Protein AF-A0A6P0II69-F1 (afdb_monomer_lite)

Sequence (84 aa):
MNSCILMAQIIQDPELRYTSENQTPLTQMLVQFSGLKAEESPSTLKVVGWGEYLANEIKTNYSTGDRVVIEGSLRMNVIERPEG

Foldseek 3Di:
DFKDKDWWFWAFAWDWDADPPPRWIKIKTKTWDDDPDPPDDIDIDIDIDTGDVRSVCSNPPDTGGDIDMDMDGDDDDDDDDPVD

Radius of gyration: 14.41 Å; chains: 1; bounding box: 35×30×39 Å

pLDDT: mean 93.83, std 5.66, range [63.72, 98.25]

Structure (mmCIF, N/CA/C/O backbone):
data_AF-A0A6P0II69-F1
#
_entry.id   AF-A0A6P0II69-F1
#
loop_
_atom_site.group_PDB
_atom_site.id
_atom_site.type_symbol
_atom_site.label_atom_id
_atom_site.label_alt_id
_atom_site.label_comp_id
_atom_site.label_asym_id
_atom_site.label_entity_id
_atom_site.label_seq_id
_atom_site.pdbx_PDB_ins_code
_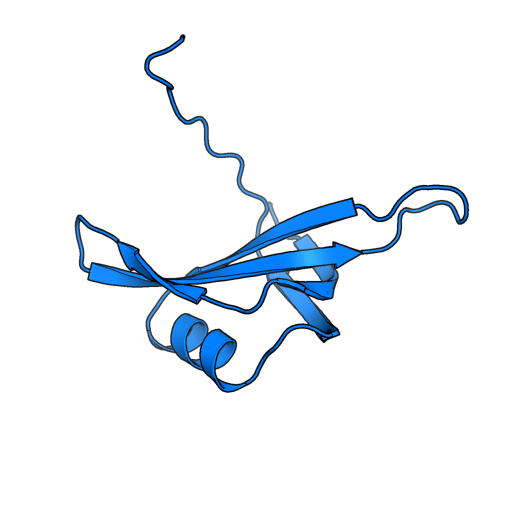atom_site.Cartn_x
_atom_site.Cartn_y
_atom_site.Cartn_z
_atom_site.occupancy
_atom_site.B_iso_or_equiv
_atom_site.auth_seq_id
_atom_site.auth_comp_id
_atom_site.auth_asym_id
_atom_site.auth_atom_id
_atom_site.pdbx_PDB_model_num
ATOM 1 N N . MET A 1 1 ? 3.616 19.720 0.083 1.00 73.75 1 MET A N 1
ATOM 2 C CA . MET A 1 1 ? 2.670 18.906 -0.710 1.00 73.75 1 MET A CA 1
ATOM 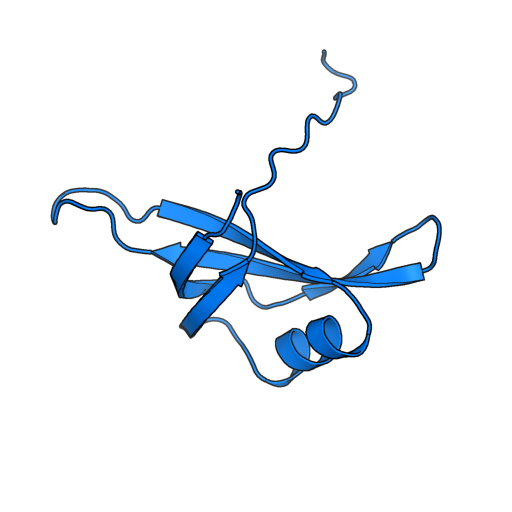3 C C . MET A 1 1 ? 3.289 17.522 -0.846 1.00 73.75 1 MET A C 1
ATOM 5 O O . MET A 1 1 ? 4.412 17.452 -1.320 1.00 73.75 1 MET A O 1
ATOM 9 N N . ASN A 1 2 ? 2.653 16.468 -0.328 1.00 89.56 2 ASN A N 1
ATOM 10 C CA . ASN A 1 2 ? 3.174 15.095 -0.380 1.00 89.56 2 ASN A CA 1
ATOM 11 C C . ASN A 1 2 ? 2.161 14.236 -1.139 1.00 89.56 2 ASN A C 1
ATOM 13 O O . ASN A 1 2 ? 1.166 13.804 -0.562 1.00 89.56 2 ASN A O 1
ATOM 17 N N . SER A 1 3 ? 2.397 14.085 -2.438 1.00 92.94 3 SER A N 1
ATOM 18 C CA . SER A 1 3 ? 1.606 13.261 -3.346 1.00 92.94 3 SER A CA 1
ATOM 19 C C . SER A 1 3 ? 2.566 12.356 -4.112 1.00 92.94 3 SER A C 1
ATOM 21 O O . SER A 1 3 ? 3.653 12.787 -4.503 1.00 92.94 3 SER A O 1
ATOM 23 N N . CYS A 1 4 ? 2.185 11.096 -4.268 1.00 93.81 4 CYS A 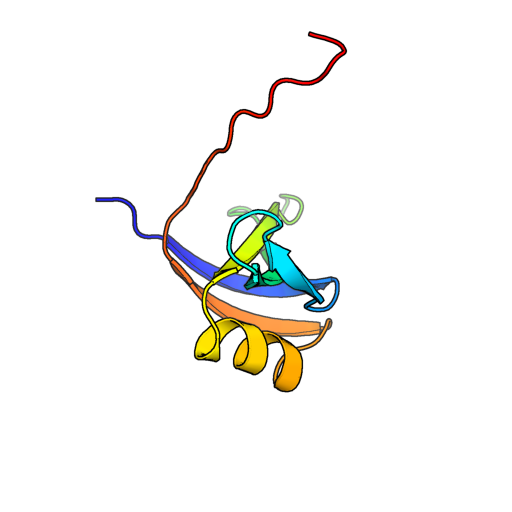N 1
ATOM 24 C CA . CYS A 1 4 ? 2.933 10.076 -4.980 1.00 93.81 4 CYS A CA 1
ATOM 25 C C . CYS A 1 4 ? 1.955 9.275 -5.837 1.00 93.81 4 CYS A C 1
ATOM 27 O O . CYS A 1 4 ? 0.93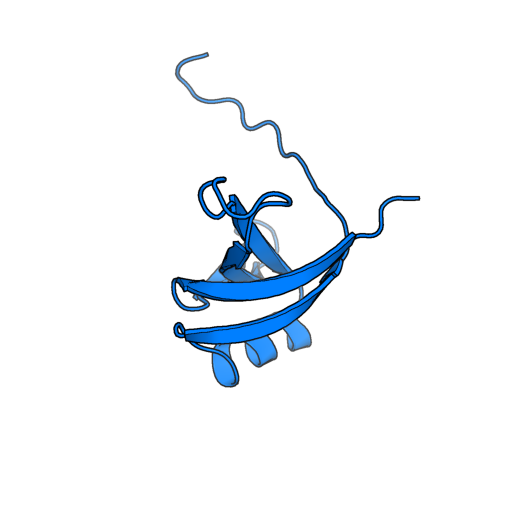6 8.807 -5.331 1.00 93.81 4 CYS A O 1
ATOM 29 N N . ILE A 1 5 ? 2.279 9.130 -7.122 1.00 95.31 5 ILE A N 1
ATOM 30 C CA . ILE A 1 5 ? 1.543 8.294 -8.069 1.00 95.31 5 ILE A CA 1
ATOM 31 C C . ILE A 1 5 ? 2.525 7.267 -8.624 1.00 95.31 5 ILE A C 1
ATOM 33 O O . ILE A 1 5 ? 3.609 7.639 -9.077 1.00 95.31 5 ILE A O 1
ATOM 37 N N . LEU A 1 6 ? 2.164 5.986 -8.581 1.00 94.25 6 LEU A N 1
ATOM 38 C CA . LEU A 1 6 ? 3.043 4.889 -8.972 1.00 94.25 6 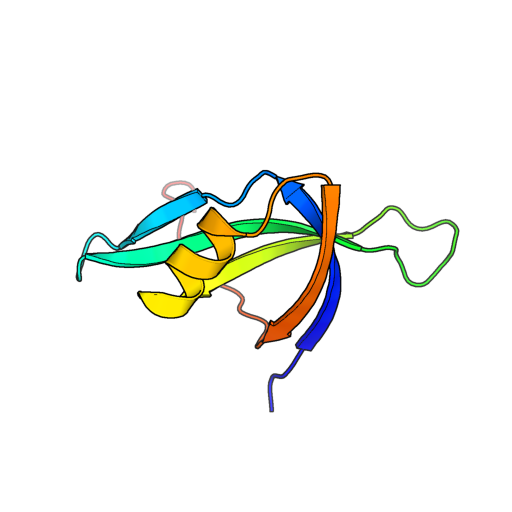LEU A CA 1
ATOM 39 C C . LEU A 1 6 ? 2.284 3.815 -9.747 1.00 94.25 6 LEU A C 1
ATOM 41 O O . LEU A 1 6 ? 1.217 3.381 -9.328 1.00 94.25 6 LEU A O 1
ATOM 45 N N . MET A 1 7 ? 2.878 3.330 -10.837 1.00 96.12 7 MET A N 1
ATOM 46 C CA . MET A 1 7 ? 2.472 2.074 -11.464 1.00 96.12 7 MET A CA 1
ATOM 47 C C . MET A 1 7 ? 3.352 0.943 -10.932 1.00 96.12 7 MET A C 1
ATOM 49 O O . MET A 1 7 ? 4.574 1.007 -11.056 1.00 96.12 7 MET A O 1
ATOM 53 N N . ALA A 1 8 ? 2.737 -0.086 -10.360 1.00 97.44 8 ALA A N 1
ATOM 54 C CA . ALA A 1 8 ? 3.444 -1.179 -9.703 1.00 97.44 8 ALA A CA 1
ATOM 55 C C . ALA A 1 8 ? 2.713 -2.513 -9.890 1.00 97.44 8 ALA A C 1
ATOM 57 O O . ALA A 1 8 ? 1.544 -2.548 -10.268 1.00 97.44 8 ALA A O 1
ATOM 58 N N . GLN A 1 9 ? 3.410 -3.612 -9.626 1.00 98.12 9 GLN A N 1
ATOM 59 C CA . GLN A 1 9 ? 2.836 -4.953 -9.576 1.00 98.12 9 GLN A CA 1
ATOM 60 C C . GLN A 1 9 ? 2.727 -5.411 -8.123 1.00 98.12 9 GLN A C 1
ATOM 62 O O . GLN A 1 9 ? 3.677 -5.247 -7.357 1.00 98.12 9 GLN A O 1
ATOM 67 N N . ILE A 1 10 ? 1.598 -6.004 -7.745 1.00 98.25 10 ILE A N 1
ATOM 68 C CA . ILE A 1 10 ? 1.408 -6.600 -6.420 1.00 98.25 10 ILE A CA 1
ATOM 69 C C . ILE A 1 10 ? 2.236 -7.886 -6.332 1.00 98.25 10 ILE A C 1
ATOM 71 O O . ILE A 1 10 ? 2.103 -8.773 -7.175 1.00 98.25 10 ILE A O 1
ATOM 75 N N . ILE A 1 11 ? 3.099 -7.979 -5.319 1.00 98.06 11 ILE A N 1
ATOM 76 C CA . ILE A 1 11 ? 3.981 -9.136 -5.081 1.00 98.06 11 ILE A CA 1
ATOM 77 C C . ILE A 1 11 ? 3.657 -9.898 -3.796 1.00 98.06 11 ILE A C 1
ATOM 79 O O . ILE A 1 11 ? 4.168 -10.996 -3.594 1.00 98.06 11 ILE A O 1
ATOM 83 N N . GLN A 1 12 ? 2.818 -9.323 -2.936 1.00 98.06 12 GLN A N 1
ATOM 84 C CA . GLN A 1 12 ? 2.230 -9.999 -1.788 1.00 98.06 12 GLN A CA 1
ATOM 85 C C . GLN A 1 12 ? 0.747 -9.658 -1.733 1.00 98.06 12 GLN A C 1
ATOM 87 O O . GLN A 1 12 ? 0.391 -8.480 -1.833 1.00 98.06 12 GLN A O 1
ATOM 92 N N . ASP A 1 13 ? -0.083 -10.686 -1.551 1.00 97.44 13 ASP A N 1
ATOM 93 C CA . ASP A 1 13 ? -1.534 -10.546 -1.539 1.00 97.44 13 ASP A CA 1
ATOM 94 C C . ASP A 1 13 ? -1.996 -9.490 -0.531 1.00 97.44 13 ASP A C 1
ATOM 96 O O . ASP A 1 13 ? -1.431 -9.385 0.564 1.00 97.44 13 ASP A O 1
ATOM 100 N N . PRO A 1 14 ? -3.057 -8.733 -0.856 1.00 97.88 14 PRO A N 1
ATOM 101 C CA . PRO A 1 14 ? -3.624 -7.803 0.096 1.00 97.88 14 PRO A CA 1
ATOM 102 C C . PRO A 1 14 ? -4.178 -8.514 1.336 1.00 97.88 14 PRO A C 1
ATOM 104 O O . PRO A 1 14 ? -4.939 -9.484 1.246 1.00 97.88 14 PRO A O 1
ATOM 107 N N . GLU A 1 15 ? -3.836 -7.996 2.511 1.00 98.00 15 GLU A N 1
ATOM 108 C CA . GLU A 1 15 ? -4.264 -8.507 3.813 1.00 98.00 15 GLU A CA 1
ATOM 109 C C . GLU A 1 15 ? -5.102 -7.462 4.547 1.00 98.00 15 GLU A C 1
ATOM 111 O O . GLU A 1 15 ? -4.594 -6.397 4.908 1.00 98.00 15 GLU A O 1
ATOM 116 N N . LEU A 1 16 ? -6.372 -7.788 4.803 1.00 97.44 16 LEU A N 1
ATOM 117 C CA . LEU A 1 16 ? -7.264 -6.972 5.624 1.00 97.44 16 LEU A CA 1
ATOM 118 C C . LEU A 1 16 ? -6.919 -7.157 7.107 1.00 97.44 16 LEU A C 1
ATOM 120 O O . LEU A 1 16 ? -6.839 -8.278 7.610 1.00 97.44 16 LEU A O 1
ATOM 124 N N . ARG A 1 17 ? -6.716 -6.048 7.811 1.00 96.19 17 ARG A N 1
ATOM 125 C CA . ARG A 1 17 ? -6.374 -5.979 9.233 1.00 96.19 17 ARG A CA 1
ATOM 126 C C . ARG A 1 17 ? -7.188 -4.882 9.907 1.00 96.19 17 ARG A C 1
ATOM 128 O O . ARG A 1 17 ? -7.721 -3.998 9.246 1.00 96.19 17 ARG A O 1
ATOM 135 N N . TYR A 1 18 ? -7.226 -4.916 11.232 1.00 95.62 18 TYR A N 1
ATOM 136 C CA . TYR A 1 18 ? -7.912 -3.921 12.052 1.00 95.62 18 TYR A CA 1
ATOM 137 C C . TYR A 1 18 ? -6.936 -3.327 13.065 1.00 95.62 18 TYR A C 1
ATOM 139 O O . TYR A 1 18 ? -6.113 -4.049 13.635 1.00 95.62 18 TYR A O 1
ATOM 147 N N . THR A 1 19 ? -6.995 -2.011 13.274 1.00 93.38 19 THR A N 1
ATOM 148 C CA . THR A 1 19 ? -6.201 -1.358 14.322 1.00 93.38 19 THR A CA 1
ATOM 149 C C . THR A 1 19 ? -6.715 -1.732 15.708 1.00 93.38 19 THR A C 1
ATOM 151 O O . THR A 1 19 ? -7.920 -1.840 15.929 1.00 93.38 19 THR A O 1
ATOM 154 N N . SER A 1 20 ? -5.805 -1.900 16.668 1.00 90.31 20 SER A N 1
ATOM 155 C CA . SER A 1 20 ? -6.178 -2.304 18.028 1.00 90.31 20 SER A CA 1
ATOM 156 C C . SER A 1 20 ? -6.991 -1.242 18.768 1.00 90.31 20 SER A C 1
ATOM 158 O O . SER A 1 20 ? -7.903 -1.599 19.502 1.00 90.31 20 SER A O 1
ATOM 160 N N . GLU A 1 21 ? -6.681 0.045 18.568 1.00 89.75 21 GLU A N 1
ATOM 161 C CA . GLU A 1 21 ? -7.330 1.143 19.299 1.00 89.75 21 GLU A CA 1
ATOM 162 C C . GLU A 1 21 ? -8.795 1.328 18.896 1.00 89.75 21 GLU A C 1
ATOM 164 O O . GLU A 1 21 ? -9.676 1.322 19.749 1.00 89.75 21 GLU A O 1
ATOM 169 N N . ASN A 1 22 ? -9.057 1.453 17.590 1.00 89.75 22 ASN A N 1
ATOM 170 C CA . ASN A 1 22 ? -10.356 1.905 17.082 1.00 89.75 22 ASN A CA 1
ATOM 171 C C . ASN A 1 22 ? -11.027 0.900 16.138 1.00 89.75 22 ASN A C 1
ATOM 173 O O . ASN A 1 22 ? -11.980 1.267 15.455 1.00 89.75 22 ASN A O 1
ATOM 177 N N . GLN A 1 23 ? -10.507 -0.332 16.033 1.00 92.88 23 GLN A N 1
ATOM 178 C CA . GLN A 1 23 ? -10.985 -1.345 15.079 1.00 92.88 23 GLN A CA 1
ATOM 179 C C . GLN A 1 23 ? -11.110 -0.787 13.652 1.00 92.88 23 GLN A C 1
ATOM 181 O O . GLN A 1 23 ? -12.014 -1.136 12.900 1.00 92.88 23 GLN A O 1
ATOM 186 N N . THR A 1 24 ? -10.214 0.129 13.274 1.00 94.31 24 THR A N 1
ATOM 187 C CA . THR A 1 24 ? -10.260 0.755 11.953 1.00 94.31 24 THR A CA 1
ATOM 188 C C . THR A 1 24 ? -9.681 -0.222 10.935 1.00 94.31 24 THR A C 1
ATOM 190 O O . THR A 1 24 ? -8.535 -0.650 11.118 1.00 94.31 24 THR A O 1
ATOM 193 N N . PRO A 1 25 ? -10.427 -0.583 9.878 1.00 96.88 25 PRO A N 1
ATOM 194 C CA . PRO A 1 25 ? -9.939 -1.490 8.853 1.00 96.88 25 PRO A CA 1
ATOM 195 C C . PRO A 1 25 ? -8.843 -0.830 8.019 1.00 96.88 25 PRO A C 1
ATOM 197 O O . PRO A 1 25 ? -8.897 0.358 7.674 1.00 96.88 25 PRO A O 1
ATOM 200 N N . LEU A 1 26 ? -7.852 -1.637 7.671 1.00 97.19 26 LEU A N 1
ATOM 201 C CA . LEU A 1 26 ? -6.812 -1.302 6.718 1.00 97.19 26 LEU A CA 1
ATOM 202 C C . LEU A 1 26 ? -6.432 -2.542 5.925 1.00 97.19 26 LEU A C 1
ATOM 204 O O . LEU A 1 26 ? -6.388 -3.642 6.471 1.00 97.19 26 LEU A O 1
ATOM 208 N N . THR A 1 27 ? -6.085 -2.350 4.663 1.00 98.19 27 THR A N 1
ATOM 209 C CA . THR A 1 27 ? -5.509 -3.409 3.839 1.00 98.19 27 THR A CA 1
ATOM 210 C C . THR A 1 27 ? -4.065 -3.071 3.530 1.00 98.19 27 THR A C 1
ATOM 212 O O . THR A 1 27 ? -3.770 -1.979 3.041 1.00 98.19 27 THR A O 1
ATOM 215 N N . GLN A 1 28 ? -3.160 -3.998 3.837 1.00 97.25 28 GLN A N 1
ATOM 216 C CA . GLN A 1 28 ? -1.740 -3.875 3.522 1.00 97.25 28 GLN A CA 1
ATOM 217 C C . GLN A 1 28 ? -1.373 -4.801 2.364 1.00 97.25 28 GLN A C 1
ATOM 219 O O . GLN A 1 28 ? -1.849 -5.930 2.306 1.00 97.25 28 GLN A O 1
ATOM 224 N N . MET A 1 29 ? -0.512 -4.334 1.467 1.00 97.44 29 MET A N 1
ATOM 225 C CA . MET A 1 29 ? 0.071 -5.150 0.401 1.00 97.44 29 MET A CA 1
ATOM 226 C C . MET A 1 29 ? 1.501 -4.700 0.112 1.00 97.44 29 MET A C 1
ATOM 228 O O . MET A 1 29 ? 1.889 -3.570 0.438 1.00 97.44 29 MET A O 1
ATOM 232 N N . LEU A 1 30 ? 2.282 -5.578 -0.512 1.00 98.12 30 LEU A N 1
ATOM 233 C CA . LEU A 1 30 ? 3.619 -5.252 -0.994 1.00 98.12 30 LEU A CA 1
ATOM 234 C C . LEU A 1 30 ? 3.584 -5.167 -2.516 1.00 98.12 30 LEU A C 1
ATOM 236 O O . LEU A 1 30 ? 3.102 -6.082 -3.183 1.00 98.12 30 LEU A O 1
ATOM 240 N N . VAL A 1 31 ? 4.101 -4.069 -3.059 1.00 97.94 31 VAL A N 1
ATOM 241 C CA . VAL A 1 31 ? 4.183 -3.855 -4.505 1.00 97.94 31 VAL A CA 1
ATOM 242 C C . VAL A 1 31 ? 5.627 -3.664 -4.935 1.00 97.94 31 VAL A C 1
ATOM 244 O O . VAL A 1 31 ? 6.445 -3.170 -4.156 1.00 97.94 31 VAL A O 1
ATOM 247 N N . GLN A 1 32 ? 5.929 -4.021 -6.180 1.00 97.44 32 GLN A N 1
ATOM 248 C CA . GLN A 1 32 ? 7.216 -3.767 -6.816 1.00 97.44 32 GLN A CA 1
ATOM 249 C C . GLN A 1 32 ? 7.068 -2.889 -8.057 1.00 97.44 32 GLN A C 1
ATOM 251 O O . GLN A 1 32 ? 6.077 -2.976 -8.785 1.00 97.44 32 GLN A O 1
ATOM 256 N N . PHE A 1 33 ? 8.083 -2.083 -8.332 1.00 95.31 33 PHE A N 1
ATOM 257 C CA . PHE A 1 33 ? 8.182 -1.263 -9.534 1.00 95.31 33 PHE A CA 1
ATOM 258 C C . PHE A 1 33 ? 9.628 -1.231 -10.024 1.00 95.31 33 PHE A C 1
ATOM 260 O O . PHE A 1 33 ? 10.571 -1.381 -9.243 1.00 95.31 33 PHE A O 1
ATOM 267 N N . SER A 1 34 ? 9.805 -1.067 -11.332 1.00 92.19 34 SER A N 1
ATOM 268 C CA . SER A 1 34 ? 11.132 -1.020 -11.943 1.00 92.19 34 SER A CA 1
ATOM 269 C C . SER A 1 34 ? 11.911 0.215 -11.491 1.00 92.19 34 SER A C 1
ATOM 271 O O . SER A 1 34 ? 11.332 1.290 -11.315 1.00 92.19 34 SER A O 1
ATOM 273 N N . GLY A 1 35 ? 13.229 0.058 -11.339 1.00 86.94 35 GLY A N 1
ATOM 274 C CA . GLY A 1 35 ? 14.150 1.180 -11.166 1.00 86.94 35 GLY A CA 1
ATOM 275 C C . GLY A 1 35 ? 14.160 2.109 -12.384 1.00 86.94 35 GLY A C 1
ATOM 276 O O . GLY A 1 35 ? 13.607 1.794 -13.441 1.00 86.94 35 GLY A O 1
ATOM 277 N N . LEU A 1 36 ? 14.790 3.275 -12.240 1.00 84.31 36 LEU A N 1
ATOM 278 C CA . LEU A 1 36 ? 14.847 4.267 -13.321 1.00 84.31 36 LEU A CA 1
ATOM 279 C C . LEU A 1 36 ? 15.781 3.819 -14.449 1.00 84.31 36 LEU A C 1
ATOM 281 O O . LEU A 1 36 ? 15.602 4.218 -15.600 1.00 84.31 36 LEU A O 1
ATOM 285 N N . LYS A 1 37 ? 16.780 2.996 -14.121 1.00 90.00 37 LYS A N 1
ATOM 286 C CA . LYS A 1 37 ? 17.702 2.398 -15.088 1.00 90.00 37 LYS A CA 1
ATOM 287 C C . LYS A 1 37 ? 17.340 0.938 -15.318 1.00 90.00 37 LYS A C 1
ATOM 289 O O . LYS A 1 37 ? 16.943 0.239 -14.394 1.00 90.00 37 LYS A O 1
ATOM 294 N N . ALA A 1 38 ? 17.564 0.462 -16.539 1.00 80.00 38 ALA A N 1
ATOM 295 C CA . ALA A 1 38 ? 17.282 -0.923 -16.923 1.00 80.00 38 ALA A CA 1
ATOM 296 C C . ALA A 1 38 ? 18.059 -1.965 -16.094 1.00 80.00 38 ALA A C 1
ATOM 298 O O . ALA A 1 38 ? 17.628 -3.107 -15.984 1.00 80.00 38 ALA A O 1
ATOM 299 N N . GLU A 1 39 ? 19.194 -1.566 -15.522 1.00 88.19 39 GLU A N 1
ATOM 300 C CA . GLU A 1 39 ? 20.113 -2.444 -14.788 1.00 88.19 39 GLU A CA 1
ATOM 301 C C . GLU A 1 39 ? 19.857 -2.430 -13.272 1.00 88.19 39 GLU A C 1
ATOM 303 O O . GLU A 1 39 ? 20.490 -3.169 -12.522 1.00 88.19 39 GLU A O 1
ATOM 308 N N . GLU A 1 40 ? 18.940 -1.577 -12.802 1.00 89.69 40 GLU A N 1
ATOM 309 C CA . GLU A 1 40 ? 18.588 -1.477 -11.389 1.00 89.69 40 GLU A CA 1
ATOM 310 C C . GLU A 1 40 ? 17.571 -2.554 -10.999 1.00 89.69 40 GLU A C 1
ATOM 312 O O . GLU A 1 40 ? 16.566 -2.776 -11.681 1.00 89.69 40 GLU A O 1
ATOM 317 N N . SER A 1 41 ? 17.806 -3.191 -9.851 1.00 90.12 41 SER A N 1
ATOM 318 C CA . SER A 1 41 ? 16.839 -4.108 -9.251 1.00 90.12 41 SER A CA 1
ATOM 319 C C . SER A 1 41 ? 15.501 -3.399 -8.980 1.00 90.12 41 SER A C 1
ATOM 321 O O . SER A 1 41 ? 15.498 -2.224 -8.595 1.00 90.12 41 SER A O 1
ATOM 323 N N . PRO A 1 42 ? 14.359 -4.098 -9.116 1.00 93.62 42 PRO A N 1
ATOM 324 C CA . PRO A 1 42 ? 13.060 -3.549 -8.751 1.00 93.62 42 PRO A CA 1
ATOM 325 C C . PRO A 1 42 ? 13.037 -3.072 -7.299 1.00 93.62 42 PRO A C 1
ATOM 327 O O . PRO A 1 42 ? 13.568 -3.721 -6.398 1.00 93.62 42 PRO A O 1
ATOM 330 N N . SER A 1 43 ? 12.391 -1.934 -7.079 1.00 95.00 43 SER A N 1
ATOM 331 C CA . SER A 1 43 ? 12.156 -1.387 -5.748 1.00 95.00 43 SER A CA 1
ATOM 332 C C . SER A 1 43 ? 10.805 -1.854 -5.223 1.00 95.00 43 SER A C 1
ATOM 334 O O . SER A 1 43 ? 9.854 -2.015 -5.988 1.00 95.00 43 SER A O 1
ATOM 336 N N . THR A 1 44 ? 10.705 -2.048 -3.908 1.00 96.12 44 THR A N 1
ATOM 337 C CA . THR A 1 44 ? 9.470 -2.486 -3.247 1.00 96.12 44 THR A CA 1
ATOM 338 C C . THR A 1 44 ? 8.920 -1.411 -2.323 1.00 96.12 44 THR A C 1
ATOM 340 O O . THR A 1 44 ? 9.683 -0.756 -1.613 1.00 96.12 44 THR A O 1
ATOM 343 N N . LEU A 1 45 ? 7.596 -1.281 -2.259 1.00 96.19 45 LEU A N 1
ATOM 344 C CA . LEU A 1 45 ? 6.912 -0.408 -1.308 1.00 96.19 45 LEU A CA 1
ATOM 345 C C . LEU A 1 45 ? 5.764 -1.142 -0.629 1.00 96.19 45 LEU A C 1
ATOM 347 O O . LEU A 1 45 ? 4.991 -1.857 -1.267 1.00 96.19 45 LEU A O 1
ATOM 351 N N . LYS A 1 46 ? 5.628 -0.913 0.679 1.00 97.06 46 LYS A N 1
ATOM 352 C CA . LYS A 1 46 ? 4.428 -1.301 1.414 1.00 97.06 46 LYS A CA 1
ATOM 353 C C . LYS A 1 46 ? 3.346 -0.259 1.169 1.00 97.06 46 LYS A C 1
ATOM 355 O O . LYS A 1 46 ? 3.543 0.918 1.470 1.00 97.06 46 LYS A O 1
ATOM 360 N N . VAL A 1 47 ? 2.200 -0.709 0.683 1.00 97.38 47 VAL A N 1
ATOM 361 C CA . VAL A 1 47 ? 1.028 0.127 0.422 1.00 97.38 47 VAL A CA 1
ATOM 362 C C . VAL A 1 47 ? -0.031 -0.200 1.461 1.00 97.38 47 VAL A C 1
ATOM 364 O O . VAL A 1 47 ? -0.235 -1.366 1.799 1.00 97.38 47 VAL A O 1
ATOM 367 N N . VAL A 1 48 ? -0.676 0.836 1.998 1.00 97.25 48 VAL A N 1
ATOM 368 C CA . VAL A 1 48 ? -1.724 0.697 3.014 1.00 97.25 48 VAL A CA 1
ATOM 369 C C . VAL A 1 48 ? -2.946 1.497 2.581 1.00 97.25 48 VAL A C 1
ATOM 371 O O . VAL A 1 48 ? -2.890 2.725 2.529 1.00 97.25 48 VAL A O 1
ATOM 374 N N . GLY A 1 49 ? -4.041 0.800 2.287 1.00 96.81 49 GLY A N 1
ATOM 375 C CA . GLY A 1 49 ? -5.354 1.402 2.074 1.00 96.81 49 GLY A CA 1
ATOM 376 C C . GLY A 1 49 ? -6.117 1.475 3.391 1.00 96.81 49 GLY A C 1
ATOM 377 O O . GLY A 1 49 ? -6.261 0.461 4.069 1.00 96.81 49 GLY A O 1
ATOM 378 N N . TRP A 1 50 ? -6.582 2.665 3.763 1.00 96.38 50 TRP A N 1
ATOM 379 C CA . TRP A 1 50 ? -7.286 2.912 5.024 1.00 96.38 50 TRP A CA 1
ATOM 380 C C . TRP A 1 50 ? -8.791 3.065 4.823 1.00 96.38 50 TRP A C 1
ATOM 382 O O . TRP A 1 50 ? -9.231 3.637 3.826 1.00 96.38 50 TRP A O 1
ATOM 392 N N . GLY A 1 51 ? -9.560 2.656 5.833 1.00 94.50 51 GLY A N 1
ATOM 393 C CA . GLY A 1 51 ? -11.002 2.871 5.898 1.00 94.50 51 GLY A CA 1
ATOM 394 C C . GLY A 1 51 ? -11.809 1.730 5.287 1.00 94.50 51 GLY A C 1
ATOM 395 O O . GLY A 1 51 ? -11.306 0.952 4.483 1.00 94.50 51 GLY A O 1
ATOM 396 N N . GLU A 1 52 ? -13.077 1.638 5.694 1.00 92.69 52 GLU A N 1
ATOM 397 C CA . GLU A 1 52 ? -13.957 0.500 5.394 1.00 92.69 52 GLU A CA 1
ATOM 398 C C . GLU A 1 52 ? -14.066 0.229 3.892 1.00 92.69 52 GLU A C 1
ATOM 400 O O . GLU A 1 52 ? -13.850 -0.891 3.445 1.00 92.69 52 GLU A O 1
ATOM 405 N N . TYR A 1 53 ? -14.343 1.262 3.096 1.00 94.88 53 TYR A N 1
ATOM 406 C CA . TYR A 1 53 ? -14.547 1.095 1.660 1.00 94.88 53 TYR A CA 1
ATOM 407 C C . TYR A 1 53 ? -13.267 0.640 0.945 1.00 94.88 53 TYR A C 1
ATOM 409 O O . TYR A 1 53 ? -13.249 -0.417 0.319 1.00 94.88 53 TYR A O 1
ATOM 417 N N . LEU A 1 54 ? -12.177 1.402 1.088 1.00 96.44 54 LEU A N 1
ATOM 418 C CA . LEU A 1 54 ? -10.944 1.149 0.344 1.00 96.44 54 LEU A CA 1
ATOM 419 C C . LEU A 1 54 ? -10.258 -0.148 0.796 1.00 96.44 54 LEU A C 1
ATOM 421 O O . LEU A 1 54 ? -9.744 -0.892 -0.034 1.00 96.44 54 LEU A O 1
ATOM 425 N N . ALA A 1 55 ? -10.259 -0.452 2.098 1.00 97.12 55 ALA A N 1
ATOM 426 C CA . ALA A 1 55 ? -9.647 -1.679 2.598 1.00 97.12 55 ALA A CA 1
ATOM 427 C C . ALA A 1 55 ? -10.343 -2.928 2.027 1.00 97.12 55 ALA A C 1
ATOM 429 O O . ALA A 1 55 ? -9.669 -3.826 1.511 1.00 97.12 55 ALA A O 1
ATOM 430 N N . ASN A 1 56 ? -11.680 -2.966 2.059 1.00 96.44 56 ASN A N 1
ATOM 431 C CA . ASN A 1 56 ? -12.450 -4.082 1.510 1.00 96.44 56 ASN A CA 1
ATOM 432 C C . ASN A 1 56 ? -12.352 -4.161 -0.021 1.00 96.44 56 ASN A C 1
ATOM 434 O O . ASN A 1 56 ? -12.236 -5.262 -0.561 1.00 96.44 56 ASN A O 1
ATOM 438 N N . GLU A 1 57 ? -12.346 -3.022 -0.722 1.00 97.19 57 GLU A N 1
ATOM 439 C CA . GLU A 1 57 ? -12.176 -2.980 -2.179 1.00 97.19 57 GLU A CA 1
ATOM 440 C C . GLU A 1 57 ? -10.834 -3.592 -2.595 1.00 97.19 57 GLU A C 1
ATOM 442 O O . GLU A 1 57 ? -10.804 -4.483 -3.447 1.00 97.19 57 GLU A O 1
ATOM 447 N N . ILE A 1 58 ? -9.737 -3.169 -1.950 1.00 97.06 58 ILE A N 1
ATOM 448 C CA . ILE A 1 58 ? -8.400 -3.690 -2.251 1.00 97.06 58 ILE A CA 1
ATOM 449 C C . ILE A 1 58 ? -8.357 -5.202 -2.002 1.00 97.06 58 ILE A C 1
ATOM 451 O O . ILE A 1 58 ? -7.854 -5.951 -2.835 1.00 97.06 58 ILE A O 1
ATOM 455 N N . LYS A 1 59 ? -8.911 -5.666 -0.873 1.00 97.00 59 LYS A N 1
ATOM 456 C CA . LYS A 1 59 ? -8.890 -7.090 -0.515 1.00 97.00 59 LYS A CA 1
ATOM 457 C C . LYS A 1 59 ? -9.718 -7.967 -1.459 1.00 97.00 59 LYS A C 1
ATOM 459 O O . LYS A 1 59 ? -9.371 -9.128 -1.657 1.00 97.00 59 LYS A O 1
ATOM 464 N N . THR A 1 60 ? -10.816 -7.436 -1.989 1.00 97.31 60 THR A N 1
ATOM 465 C CA . THR A 1 60 ? -11.765 -8.198 -2.813 1.00 97.31 60 THR A CA 1
ATOM 466 C C . THR A 1 60 ? -11.331 -8.267 -4.272 1.00 97.31 60 THR A C 1
ATOM 468 O O . THR A 1 60 ? -11.504 -9.302 -4.908 1.00 97.31 60 THR A O 1
ATOM 471 N N . ASN A 1 61 ? -10.785 -7.171 -4.805 1.00 97.75 61 ASN A N 1
ATOM 472 C CA . ASN A 1 61 ? -10.607 -7.008 -6.248 1.00 97.75 61 ASN A CA 1
ATOM 473 C C . ASN A 1 61 ? -9.167 -7.188 -6.735 1.00 97.75 61 ASN A C 1
ATOM 475 O O . ASN A 1 61 ? -8.961 -7.236 -7.944 1.00 97.75 61 ASN A O 1
ATOM 479 N N . TYR A 1 62 ? -8.187 -7.265 -5.831 1.00 97.75 62 TYR A N 1
ATOM 480 C CA . TYR A 1 62 ? -6.775 -7.312 -6.200 1.00 97.75 62 TYR A CA 1
ATOM 481 C C . TYR A 1 62 ? -6.039 -8.471 -5.534 1.00 97.75 62 TYR A C 1
ATOM 483 O O . TYR A 1 62 ? -6.350 -8.895 -4.418 1.00 97.75 62 TYR A O 1
ATOM 491 N N . SER A 1 63 ? -5.024 -8.960 -6.232 1.00 97.88 63 SER A N 1
ATOM 492 C CA . SER A 1 63 ? -4.250 -10.145 -5.897 1.00 97.88 63 SER A CA 1
ATOM 493 C C . SER A 1 63 ? -2.811 -10.033 -6.403 1.00 97.88 63 SER A C 1
ATOM 495 O O . SER A 1 63 ? -2.456 -9.155 -7.195 1.00 97.88 63 SER A O 1
ATOM 497 N N . THR A 1 64 ? -1.945 -10.918 -5.920 1.00 98.19 64 THR A N 1
ATOM 498 C CA . THR A 1 64 ? -0.562 -11.022 -6.388 1.00 98.19 64 THR A CA 1
ATOM 499 C C . THR A 1 64 ? -0.518 -11.257 -7.895 1.00 98.19 64 THR A C 1
ATOM 501 O O . THR A 1 64 ? -1.191 -12.136 -8.423 1.00 98.19 64 THR A O 1
ATOM 504 N N . GLY A 1 65 ? 0.326 -10.497 -8.591 1.00 97.56 65 GLY A N 1
ATOM 505 C CA . GLY A 1 65 ? 0.422 -10.518 -10.049 1.00 97.56 65 GLY A CA 1
ATOM 506 C C . GLY A 1 65 ? -0.271 -9.339 -10.727 1.00 97.56 65 GLY A C 1
ATOM 507 O O . GLY A 1 65 ? 0.149 -8.958 -11.821 1.00 97.56 65 GLY A O 1
ATOM 508 N N . ASP A 1 66 ? -1.247 -8.709 -10.069 1.00 98.06 66 ASP A N 1
ATOM 509 C CA . ASP A 1 66 ? -1.982 -7.591 -10.654 1.00 98.06 66 ASP A CA 1
ATOM 510 C C . ASP A 1 66 ? -1.097 -6.353 -10.804 1.00 98.06 66 ASP A C 1
ATOM 512 O O . ASP A 1 66 ? -0.305 -5.999 -9.923 1.00 98.06 66 ASP A O 1
ATOM 516 N N . ARG A 1 67 ? -1.251 -5.669 -11.941 1.00 97.62 67 ARG A N 1
ATOM 517 C CA . ARG A 1 67 ? -0.578 -4.403 -12.229 1.00 97.62 67 ARG A CA 1
ATOM 518 C C . ARG A 1 67 ? -1.543 -3.254 -11.978 1.00 97.62 67 ARG A C 1
ATOM 520 O O . ARG A 1 67 ? -2.573 -3.151 -12.637 1.00 97.62 67 ARG A O 1
ATOM 527 N N . VAL A 1 68 ? -1.184 -2.381 -11.048 1.00 97.12 68 VAL A N 1
ATOM 528 C CA . VAL A 1 68 ? -2.058 -1.334 -10.513 1.00 97.12 68 VAL A CA 1
ATOM 529 C C . VAL A 1 68 ? -1.411 0.043 -10.618 1.00 97.12 68 VAL A C 1
ATOM 531 O O . VAL A 1 68 ? -0.185 0.172 -10.657 1.00 97.12 68 VAL A O 1
ATOM 534 N N . VAL A 1 69 ? -2.248 1.080 -10.656 1.00 97.25 69 VAL A N 1
ATOM 535 C CA . VAL A 1 69 ? -1.837 2.473 -10.451 1.00 97.25 69 VAL A CA 1
ATOM 536 C C . VAL A 1 69 ? -2.299 2.893 -9.063 1.00 97.25 69 VAL A C 1
ATOM 538 O O . VAL A 1 69 ? -3.450 2.673 -8.700 1.00 97.25 69 VAL A O 1
ATOM 541 N N . ILE A 1 70 ? -1.395 3.476 -8.288 1.00 96.25 70 ILE A N 1
ATOM 542 C CA . ILE A 1 70 ? -1.612 3.834 -6.889 1.00 96.25 70 ILE A CA 1
ATOM 543 C C . ILE A 1 70 ? -1.362 5.325 -6.748 1.00 96.25 70 ILE A C 1
ATOM 545 O O . ILE A 1 70 ? -0.285 5.795 -7.103 1.00 96.25 70 ILE A O 1
ATOM 549 N N . GLU A 1 71 ? -2.332 6.049 -6.201 1.00 96.62 71 GLU A N 1
ATOM 550 C CA . GLU A 1 71 ? -2.194 7.444 -5.791 1.00 96.62 71 GLU A CA 1
ATOM 551 C C . GLU A 1 71 ? -2.253 7.531 -4.262 1.00 96.62 71 GLU A C 1
ATOM 553 O O . GLU A 1 71 ? -3.091 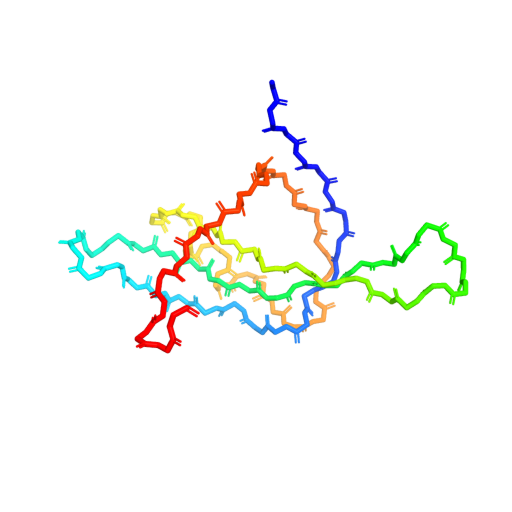6.899 -3.618 1.00 96.62 71 GLU A O 1
ATOM 558 N N . GLY A 1 72 ? -1.360 8.313 -3.660 1.00 95.62 72 GLY A N 1
ATOM 559 C CA . GLY A 1 72 ? -1.356 8.508 -2.218 1.00 95.62 72 GLY A CA 1
ATOM 560 C C . GLY A 1 72 ? -0.277 9.463 -1.733 1.00 95.62 72 GLY A C 1
ATOM 561 O O . GLY A 1 72 ? 0.146 10.377 -2.436 1.00 95.62 72 GLY A O 1
ATOM 562 N N . SER A 1 73 ? 0.176 9.248 -0.498 1.00 95.81 73 SER A N 1
ATOM 563 C CA . SER A 1 73 ? 1.246 10.028 0.132 1.00 95.81 73 SER A CA 1
ATOM 564 C C . SER A 1 73 ? 2.298 9.099 0.726 1.00 95.81 73 SER A C 1
ATOM 566 O O . SER A 1 73 ? 1.971 8.027 1.240 1.00 95.81 73 SER A O 1
ATOM 568 N N . LEU A 1 74 ? 3.567 9.506 0.675 1.00 95.44 74 LEU A N 1
ATOM 569 C CA . LEU A 1 74 ? 4.652 8.739 1.285 1.00 95.44 74 LEU A CA 1
ATOM 570 C C . LEU A 1 74 ? 4.703 9.012 2.786 1.00 95.44 74 LEU A C 1
ATOM 572 O O . LEU A 1 74 ? 4.762 10.165 3.213 1.00 95.44 74 LEU A O 1
ATOM 576 N N . ARG A 1 75 ? 4.711 7.958 3.602 1.00 93.50 75 ARG A N 1
ATOM 577 C CA . ARG A 1 75 ? 4.861 8.072 5.056 1.00 93.50 75 ARG A CA 1
ATOM 578 C C . ARG A 1 75 ? 6.040 7.246 5.540 1.00 93.50 75 ARG A C 1
ATOM 580 O O . ARG A 1 75 ? 6.148 6.067 5.218 1.00 93.50 75 ARG A O 1
ATOM 587 N N . MET A 1 76 ? 6.882 7.871 6.356 1.00 93.06 76 MET A N 1
ATOM 588 C CA . MET A 1 76 ? 7.884 7.187 7.165 1.00 93.06 76 MET A CA 1
ATOM 589 C C . MET A 1 76 ? 7.372 7.133 8.599 1.00 93.06 76 MET A C 1
ATOM 591 O O . MET A 1 76 ? 7.065 8.169 9.183 1.00 93.06 76 MET A O 1
ATOM 595 N N . ASN A 1 77 ? 7.275 5.925 9.146 1.00 88.94 77 ASN A N 1
ATOM 596 C CA . ASN A 1 77 ? 6.925 5.715 10.544 1.00 88.94 77 ASN A CA 1
ATOM 597 C C . ASN A 1 77 ? 8.198 5.325 11.292 1.00 88.94 77 ASN A C 1
ATOM 599 O O . ASN A 1 77 ? 8.840 4.339 10.928 1.00 88.94 77 ASN A O 1
ATOM 603 N N . VAL A 1 78 ? 8.543 6.082 12.330 1.00 89.44 78 VAL A N 1
ATOM 604 C CA . VAL A 1 78 ? 9.584 5.691 13.283 1.00 89.44 78 VAL A CA 1
ATOM 605 C C . VAL A 1 78 ? 8.919 4.795 14.319 1.00 89.44 78 VAL A C 1
ATOM 607 O O . VAL A 1 78 ? 7.925 5.186 14.926 1.00 89.44 78 VAL A O 1
ATOM 610 N N . ILE A 1 79 ? 9.421 3.572 14.461 1.00 87.94 79 ILE A N 1
ATOM 611 C CA . ILE A 1 79 ? 8.927 2.600 15.434 1.00 87.94 79 ILE A CA 1
ATOM 612 C C . ILE A 1 79 ? 10.099 2.293 16.351 1.00 87.94 79 ILE A C 1
ATOM 614 O O . ILE A 1 79 ? 11.074 1.688 15.903 1.00 87.94 79 ILE A O 1
ATOM 618 N N . GLU A 1 80 ? 10.003 2.721 17.607 1.00 87.44 80 GLU A N 1
ATOM 619 C CA . GLU A 1 80 ? 10.961 2.327 18.636 1.00 87.44 80 GLU A CA 1
ATOM 620 C C . GLU A 1 80 ? 10.879 0.817 18.823 1.00 87.44 80 GLU A C 1
ATOM 622 O O . GLU A 1 80 ? 9.800 0.248 19.026 1.00 87.44 80 GLU A O 1
ATOM 627 N N . ARG A 1 81 ? 12.026 0.154 18.701 1.00 86.81 81 ARG A N 1
ATOM 628 C CA . ARG A 1 81 ? 12.130 -1.269 18.990 1.00 86.81 81 ARG A CA 1
ATOM 629 C C . ARG A 1 81 ? 12.729 -1.447 20.383 1.00 86.81 81 ARG A C 1
ATOM 631 O O . ARG A 1 81 ? 13.531 -0.616 20.797 1.00 86.81 81 ARG A O 1
ATOM 638 N N . PRO A 1 82 ? 12.407 -2.545 21.091 1.00 84.06 82 PRO A N 1
ATOM 639 C CA . PRO A 1 82 ? 12.980 -2.832 22.412 1.00 84.06 82 PRO A CA 1
ATOM 640 C C . PRO A 1 82 ? 14.517 -2.885 22.433 1.00 84.06 82 PRO A C 1
ATOM 642 O O . PRO A 1 82 ? 15.132 -2.803 23.489 1.00 84.06 82 PRO A O 1
ATOM 645 N N . GLU A 1 83 ? 15.116 -3.058 21.261 1.00 85.25 83 GLU A N 1
ATOM 646 C CA . GLU A 1 83 ? 16.546 -3.205 21.007 1.00 85.25 83 GLU A CA 1
ATOM 647 C C . GLU A 1 83 ? 17.302 -1.878 20.782 1.00 85.25 83 GLU A C 1
ATOM 649 O O . GLU A 1 83 ? 18.530 -1.914 20.732 1.00 85.25 83 GLU A O 1
ATOM 654 N N . GLY A 1 84 ? 16.604 -0.729 20.777 1.00 63.72 84 GLY A N 1
ATOM 655 C CA . GLY A 1 84 ? 17.205 0.613 20.694 1.00 63.72 84 GLY A CA 1
ATOM 656 C C . GLY A 1 84 ? 17.367 1.136 19.275 1.00 63.72 84 GLY A C 1
ATOM 657 O O . GLY A 1 84 ? 18.126 0.522 18.495 1.00 63.72 84 GLY A O 1
#

Secondary structure (DSSP, 8-state):
---EEEEEEEEEEEEEEE-TTT--EEEEEEEEE--SSTTSPPEEEEEEEESHHHHHHHHHH--TT-EEEEEE---------TT-